Protein AF-A0ABD6B424-F1 (afdb_monomer)

Nearest PDB structures (foldseek):
  8xsx-assembly1_SZ  TM=6.234E-01  e=1.475E+00  Homo sapiens
  4v6i-assembly1_AV  TM=5.400E-01  e=9.688E-01  Saccharomyces cerevisiae
  7o81-assembly1_Ay  TM=6.589E-01  e=2.773E+00  Oryctolagus cuniculus
  7pwf-assembly1_Z  TM=6.747E-01  e=5.590E+00  Giardia lamblia ATCC 50803

Organism: NCBI:txid1220023

Solvent-accessible surface area (backbone atoms only — not comparable to full-atom values): 3757 Å² total; per-residue (Å²): 128,81,91,43,73,64,59,54,50,54,50,57,70,72,46,60,60,69,36,32,37,62,62,42,32,76,76,71,36,65,76,75,55,16,49,54,49,51,49,47,41,40,73,36,95,86,41,62,33,37,72,79,38,78,87,68,50,28,32,33,53,58,82,130

Structure (mmCIF, N/CA/C/O backbone):
data_AF-A0ABD6B424-F1
#
_entry.id   AF-A0ABD6B424-F1
#
loop_
_atom_site.group_PDB
_atom_site.id
_atom_site.type_symbol
_atom_site.label_atom_id
_atom_site.label_alt_id
_atom_site.label_comp_id
_atom_site.label_asym_id
_atom_site.label_entity_id
_atom_site.label_seq_id
_atom_site.pdbx_PDB_ins_code
_atom_site.Cartn_x
_atom_site.Cartn_y
_atom_site.Cartn_z
_atom_site.occupancy
_atom_site.B_iso_or_equiv
_atom_site.auth_seq_id
_atom_site.auth_comp_id
_atom_site.auth_asym_id
_atom_site.auth_atom_id
_atom_site.pdbx_PDB_model_num
ATOM 1 N N . MET A 1 1 ? 2.927 -3.062 -16.427 1.00 55.44 1 MET A N 1
ATOM 2 C CA . MET A 1 1 ? 2.155 -1.803 -16.309 1.00 55.44 1 MET A CA 1
ATOM 3 C C . MET A 1 1 ? 0.811 -2.261 -15.773 1.00 55.44 1 MET A C 1
ATOM 5 O O . MET A 1 1 ? 0.428 -3.338 -16.189 1.00 55.44 1 MET A O 1
ATOM 9 N N . PHE A 1 2 ? 0.177 -1.588 -14.808 1.00 63.44 2 PHE A N 1
ATOM 10 C CA . PHE A 1 2 ? -1.219 -1.946 -14.528 1.00 63.44 2 PHE A CA 1
ATOM 11 C C . PHE A 1 2 ? -2.012 -1.463 -15.735 1.00 63.44 2 PHE A C 1
ATOM 13 O O . PHE A 1 2 ? -1.943 -0.276 -16.063 1.00 63.44 2 PHE A O 1
ATOM 20 N N . ASP A 1 3 ? -2.648 -2.391 -16.429 1.00 65.94 3 ASP A N 1
ATOM 21 C CA . ASP A 1 3 ? -3.532 -2.143 -17.557 1.00 65.94 3 ASP A CA 1
ATOM 22 C C . ASP A 1 3 ? -4.861 -1.551 -17.071 1.00 65.94 3 ASP A C 1
ATOM 24 O O . ASP A 1 3 ? -5.595 -0.940 -17.849 1.00 65.94 3 ASP A O 1
ATOM 28 N N . SER A 1 4 ? -5.177 -1.664 -15.774 1.00 78.69 4 SER A N 1
ATOM 29 C CA . SER A 1 4 ? -6.376 -1.063 -15.192 1.00 78.69 4 SER A CA 1
ATOM 30 C C . SER A 1 4 ? -6.277 -0.744 -13.700 1.00 78.69 4 SER A C 1
ATOM 32 O O . SER A 1 4 ? -5.504 -1.327 -12.947 1.00 78.69 4 SER A O 1
ATOM 34 N N . PHE A 1 5 ? -7.145 0.169 -13.253 1.00 82.12 5 PHE A N 1
ATOM 35 C CA . PHE A 1 5 ? -7.355 0.451 -11.828 1.00 82.12 5 PHE A CA 1
ATOM 36 C C . PHE A 1 5 ? -7.868 -0.784 -11.062 1.00 82.12 5 PHE A C 1
ATOM 38 O O . PHE A 1 5 ? -7.575 -0.934 -9.882 1.00 82.12 5 PHE A O 1
ATOM 45 N N . GLY A 1 6 ? -8.583 -1.690 -11.741 1.00 85.44 6 GLY A N 1
ATOM 46 C CA . GLY A 1 6 ? -9.017 -2.971 -11.174 1.00 85.44 6 GLY A CA 1
ATOM 47 C C . GLY A 1 6 ? -7.849 -3.819 -10.667 1.00 85.44 6 GLY A C 1
ATOM 48 O O . GLY A 1 6 ? -7.875 -4.241 -9.520 1.00 85.44 6 GLY A O 1
ATOM 49 N N . GLU A 1 7 ? -6.769 -3.937 -11.445 1.00 87.62 7 GLU A N 1
ATOM 50 C CA . GLU A 1 7 ? -5.585 -4.704 -11.032 1.00 87.62 7 GLU A CA 1
ATOM 51 C C . GLU A 1 7 ? -4.874 -4.084 -9.819 1.00 87.62 7 GLU A C 1
ATOM 53 O O . GLU A 1 7 ? -4.240 -4.788 -9.037 1.00 87.62 7 GLU A O 1
ATOM 58 N N . LEU A 1 8 ? -4.975 -2.760 -9.634 1.00 88.19 8 LEU A N 1
ATOM 59 C CA . LEU A 1 8 ? -4.476 -2.092 -8.428 1.00 88.19 8 LEU A CA 1
ATOM 60 C C . LEU A 1 8 ? -5.332 -2.419 -7.199 1.00 88.19 8 LEU A C 1
ATOM 62 O O . LEU A 1 8 ? -4.773 -2.595 -6.118 1.00 88.19 8 LEU A O 1
ATOM 66 N N . CYS A 1 9 ? -6.657 -2.508 -7.353 1.00 89.12 9 CYS A N 1
ATOM 67 C CA . CYS A 1 9 ? -7.551 -2.978 -6.293 1.00 89.12 9 CYS A CA 1
ATOM 68 C C . CYS A 1 9 ? -7.276 -4.440 -5.940 1.00 89.12 9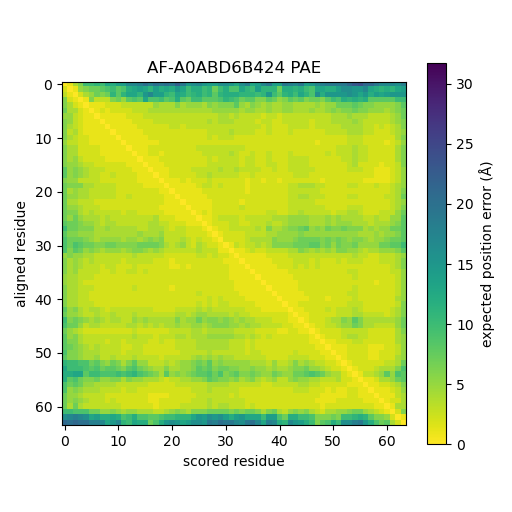 CYS A C 1
ATOM 70 O O . CYS A 1 9 ? -7.046 -4.724 -4.772 1.00 89.12 9 CYS A O 1
ATOM 72 N N . GLU A 1 10 ? -7.181 -5.328 -6.929 1.00 90.94 10 GLU A N 1
ATOM 73 C CA . GLU A 1 10 ? -6.884 -6.748 -6.703 1.00 90.94 10 GLU A CA 1
ATOM 74 C C . GLU A 1 10 ? -5.520 -6.943 -6.030 1.00 90.94 10 GLU A C 1
ATOM 76 O O . GLU A 1 10 ? -5.384 -7.730 -5.091 1.00 90.94 10 GLU A O 1
ATOM 81 N N . LEU A 1 11 ? -4.510 -6.174 -6.455 1.00 91.62 11 LEU A N 1
ATOM 82 C CA . LEU A 1 11 ? -3.219 -6.139 -5.778 1.00 91.62 11 LEU A CA 1
ATOM 83 C C . LEU A 1 11 ? -3.383 -5.711 -4.320 1.00 91.62 11 LEU A C 1
ATOM 85 O O . LEU A 1 11 ? -2.886 -6.393 -3.429 1.00 91.62 11 LEU A O 1
ATOM 89 N N . PHE A 1 12 ? -4.065 -4.593 -4.069 1.00 92.12 12 PHE A N 1
ATOM 90 C CA . PHE A 1 12 ? -4.279 -4.101 -2.713 1.00 92.12 12 PHE A CA 1
ATOM 91 C C . PHE A 1 12 ? -4.994 -5.135 -1.843 1.00 92.12 12 PHE A C 1
A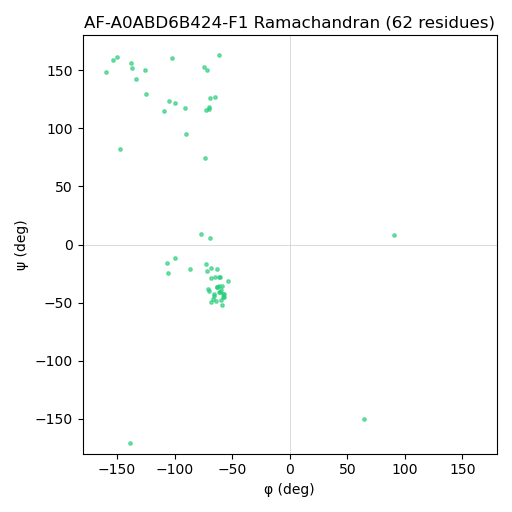TOM 93 O O . PHE A 1 12 ? -4.551 -5.393 -0.728 1.00 92.12 12 PHE A O 1
ATOM 100 N N . GLU A 1 13 ? -6.044 -5.777 -2.348 1.00 91.44 13 GLU A N 1
ATOM 101 C CA . GLU A 1 13 ? -6.783 -6.828 -1.647 1.00 91.44 13 GLU A CA 1
ATOM 102 C C . GLU A 1 13 ? -5.892 -8.033 -1.323 1.00 91.44 13 GLU A C 1
ATOM 104 O O . GLU A 1 13 ? -5.920 -8.517 -0.193 1.00 91.44 13 GLU A O 1
ATOM 109 N N . SER A 1 14 ? -5.022 -8.441 -2.252 1.00 92.44 14 SER A N 1
ATOM 110 C CA . SER A 1 14 ? -4.072 -9.541 -2.050 1.00 92.44 14 SER A CA 1
ATOM 111 C C . SER A 1 14 ? -2.958 -9.236 -1.040 1.00 92.44 14 SER A C 1
ATOM 113 O O . SER A 1 14 ? -2.311 -10.171 -0.560 1.00 92.44 14 SER A O 1
ATOM 115 N N . LEU A 1 15 ? -2.673 -7.965 -0.741 1.00 93.12 15 LEU A N 1
ATOM 116 C CA . LEU A 1 15 ? -1.601 -7.603 0.187 1.00 93.12 15 LEU A CA 1
ATOM 117 C C . LEU A 1 15 ? -1.971 -7.934 1.646 1.00 93.12 15 LEU A C 1
ATOM 119 O O . LEU A 1 15 ? -3.143 -7.876 2.026 1.00 93.12 15 LEU A O 1
ATOM 123 N N . PRO A 1 16 ? -0.982 -8.237 2.502 1.00 92.56 16 PRO A N 1
ATOM 124 C CA . PRO A 1 16 ? -1.209 -8.380 3.938 1.00 92.56 16 PRO A CA 1
ATOM 125 C C . PRO A 1 16 ? -1.723 -7.074 4.582 1.00 92.56 16 PRO A C 1
ATOM 127 O O . PRO A 1 16 ? -1.599 -6.004 3.981 1.00 92.56 16 PRO A O 1
ATOM 130 N N . PRO A 1 17 ? -2.292 -7.137 5.804 1.00 93.06 17 PRO A N 1
ATOM 131 C CA . PRO A 1 17 ? -2.768 -5.954 6.525 1.00 93.06 17 PRO A CA 1
ATOM 132 C C . PRO A 1 17 ? -1.648 -4.941 6.786 1.00 93.06 17 PRO A C 1
ATOM 134 O O . PRO A 1 17 ? -1.855 -3.752 6.592 1.00 93.06 17 PRO A O 1
ATOM 137 N N . GLU A 1 18 ? -0.438 -5.391 7.121 1.00 94.12 18 GLU A N 1
ATOM 138 C CA . GLU A 1 18 ? 0.772 -4.564 7.064 1.00 94.12 18 GLU A CA 1
ATOM 139 C C . GLU A 1 18 ? 1.587 -4.976 5.839 1.00 94.12 18 GLU A C 1
ATOM 141 O O . GLU A 1 18 ? 1.966 -6.140 5.707 1.00 94.12 18 GLU A O 1
ATOM 146 N N . PHE A 1 19 ? 1.886 -4.031 4.950 1.00 94.88 19 PHE A N 1
ATOM 147 C CA . PHE A 1 19 ? 2.642 -4.296 3.734 1.00 94.88 19 PHE A CA 1
ATOM 148 C C . PHE A 1 19 ? 3.680 -3.212 3.453 1.00 94.88 19 PHE A C 1
ATOM 150 O O . PHE A 1 19 ? 3.587 -2.063 3.876 1.00 94.88 19 PHE A O 1
ATOM 157 N N . GLY A 1 2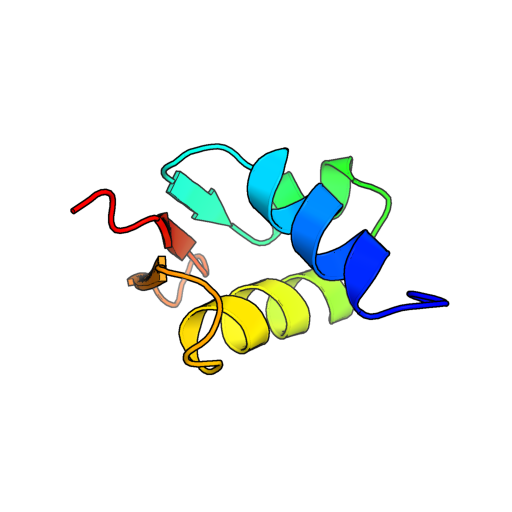0 ? 4.708 -3.586 2.702 1.00 93.94 20 GLY A N 1
ATOM 158 C CA . GLY A 1 20 ? 5.767 -2.678 2.290 1.00 93.94 20 GLY A CA 1
ATOM 159 C C . GLY A 1 20 ? 6.170 -2.906 0.845 1.00 93.94 20 GLY A C 1
ATOM 160 O O . GLY A 1 20 ? 5.552 -3.669 0.101 1.00 93.94 20 GLY A O 1
ATOM 161 N N . ALA A 1 21 ? 7.258 -2.249 0.460 1.00 93.06 21 ALA A N 1
ATOM 162 C CA . ALA A 1 21 ? 7.851 -2.372 -0.867 1.00 93.06 21 ALA A CA 1
ATOM 163 C C . ALA A 1 21 ? 8.140 -3.832 -1.269 1.00 93.06 21 ALA A C 1
ATOM 165 O O . ALA A 1 21 ? 8.080 -4.163 -2.449 1.00 93.06 21 ALA A O 1
ATOM 166 N N . GLU A 1 22 ? 8.460 -4.687 -0.298 1.00 92.00 22 GLU A N 1
ATOM 167 C CA . GLU A 1 22 ? 8.761 -6.108 -0.495 1.00 92.00 22 GLU A CA 1
ATOM 168 C C . GLU A 1 22 ? 7.521 -6.899 -0.919 1.00 92.00 22 GLU A C 1
ATOM 170 O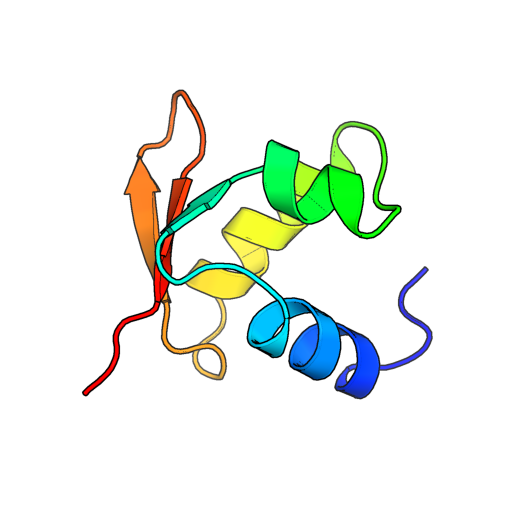 O . GLU A 1 22 ? 7.552 -7.523 -1.971 1.00 92.00 22 GLU A O 1
ATOM 175 N N . ALA A 1 23 ? 6.402 -6.749 -0.202 1.00 92.81 23 ALA A N 1
ATOM 176 C CA . ALA A 1 23 ? 5.141 -7.424 -0.523 1.00 92.81 23 ALA A CA 1
ATOM 177 C C . ALA A 1 23 ? 4.595 -7.033 -1.910 1.00 92.81 23 ALA A C 1
ATOM 179 O O . ALA A 1 23 ? 4.073 -7.863 -2.648 1.00 92.81 23 ALA A O 1
ATOM 180 N N . VAL A 1 24 ? 4.773 -5.769 -2.308 1.00 91.38 24 VAL A N 1
ATOM 181 C CA . VAL A 1 24 ? 4.455 -5.309 -3.672 1.00 91.38 24 VAL A CA 1
ATOM 182 C C . VAL A 1 24 ? 5.416 -5.912 -4.710 1.00 91.38 24 VAL A C 1
ATOM 184 O O . VAL A 1 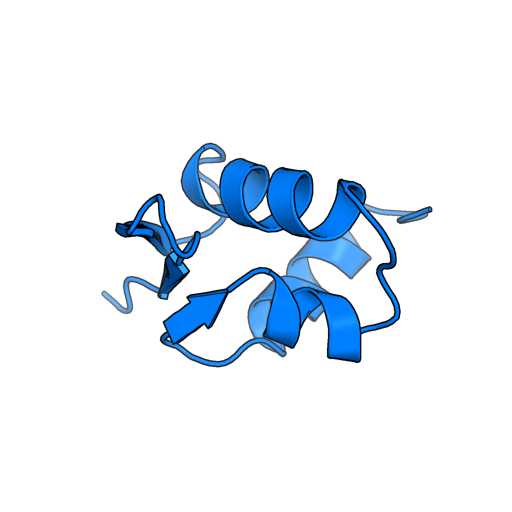24 ? 5.051 -6.106 -5.869 1.00 91.38 24 VAL A O 1
ATOM 187 N N . GLY A 1 25 ? 6.646 -6.221 -4.299 1.00 89.88 25 GLY A N 1
ATOM 188 C CA . GLY A 1 25 ? 7.638 -6.926 -5.105 1.00 89.88 25 GLY A CA 1
ATOM 189 C C . GLY A 1 25 ? 7.253 -8.365 -5.429 1.00 89.88 25 GLY A C 1
ATOM 190 O O . GLY A 1 25 ? 7.397 -8.773 -6.582 1.00 89.88 25 GLY A O 1
ATOM 191 N N . ASP A 1 26 ? 6.718 -9.097 -4.452 1.00 88.81 26 ASP A N 1
ATOM 192 C CA . ASP A 1 26 ? 6.214 -10.466 -4.632 1.00 88.81 26 ASP A CA 1
ATOM 193 C C . ASP A 1 26 ? 5.064 -10.546 -5.647 1.00 88.81 26 ASP A C 1
ATOM 195 O O . ASP A 1 26 ? 4.938 -11.532 -6.370 1.00 88.81 26 ASP A O 1
ATOM 199 N N . ALA A 1 27 ? 4.291 -9.469 -5.804 1.00 85.75 27 ALA A N 1
ATOM 200 C CA . ALA A 1 27 ? 3.255 -9.356 -6.832 1.00 85.75 27 ALA A CA 1
ATOM 201 C C . ALA A 1 27 ? 3.794 -9.065 -8.252 1.00 85.75 27 ALA A C 1
ATOM 203 O O . ALA A 1 27 ? 3.031 -8.749 -9.165 1.00 85.75 27 ALA A O 1
ATOM 204 N N . GLY A 1 28 ? 5.113 -9.131 -8.460 1.00 85.62 28 GLY A N 1
ATOM 205 C CA . GLY A 1 28 ? 5.748 -8.948 -9.767 1.00 85.62 28 GLY A CA 1
ATOM 206 C C . GLY A 1 28 ? 6.140 -7.505 -10.097 1.00 85.62 28 GLY A C 1
ATOM 207 O O . GLY A 1 28 ? 6.567 -7.228 -11.222 1.00 85.62 28 GLY A O 1
ATOM 208 N N . ILE A 1 29 ? 6.048 -6.568 -9.144 1.00 88.00 29 ILE A N 1
ATOM 209 C CA . ILE A 1 29 ? 6.491 -5.185 -9.353 1.00 88.00 29 ILE A CA 1
ATOM 210 C C . ILE A 1 29 ? 7.948 -4.999 -8.936 1.00 88.00 29 ILE A C 1
ATOM 212 O O . ILE A 1 29 ? 8.317 -5.058 -7.767 1.00 88.00 29 ILE A O 1
ATOM 216 N N . THR A 1 30 ? 8.799 -4.642 -9.889 1.00 86.50 30 THR A N 1
ATOM 217 C CA . THR A 1 30 ? 10.241 -4.547 -9.650 1.00 86.50 30 THR A CA 1
ATOM 218 C C . THR A 1 30 ? 10.748 -3.110 -9.475 1.00 86.50 30 THR A C 1
ATOM 220 O O . THR A 1 30 ? 10.112 -2.121 -9.857 1.00 86.50 30 THR A O 1
ATOM 223 N N . GLY A 1 31 ? 11.937 -2.995 -8.872 1.00 88.19 31 GLY A N 1
ATOM 224 C CA . GLY A 1 31 ? 12.699 -1.747 -8.769 1.00 88.19 31 GLY A CA 1
ATOM 225 C C . GLY A 1 31 ? 12.027 -0.654 -7.933 1.00 88.19 31 GLY A C 1
ATOM 226 O O . GLY A 1 31 ? 11.291 -0.923 -6.986 1.00 88.19 31 GLY A O 1
ATOM 227 N N . SER A 1 32 ? 12.287 0.610 -8.276 1.00 87.75 32 SER A N 1
ATOM 228 C CA . SER A 1 32 ? 11.769 1.778 -7.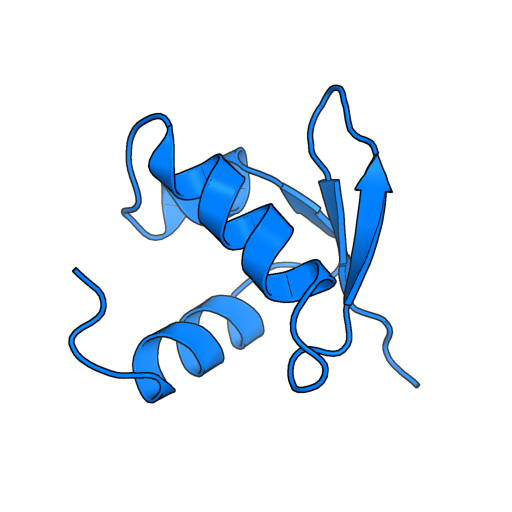544 1.00 87.75 32 SER A CA 1
ATOM 229 C C . SER A 1 32 ? 10.241 1.886 -7.561 1.00 87.75 32 SER A C 1
ATOM 231 O O . SER A 1 32 ? 9.663 2.514 -6.677 1.00 87.75 32 SER A O 1
ATOM 233 N N . ARG A 1 33 ? 9.572 1.241 -8.527 1.00 89.25 33 ARG A N 1
ATOM 234 C CA . ARG A 1 33 ? 8.119 1.327 -8.717 1.00 89.25 33 ARG A CA 1
ATOM 235 C C . ARG A 1 33 ? 7.331 0.777 -7.533 1.00 89.25 33 ARG A C 1
ATOM 237 O O . ARG A 1 33 ? 6.316 1.361 -7.176 1.00 89.25 33 ARG A O 1
ATOM 244 N N . ARG A 1 34 ? 7.813 -0.288 -6.887 1.00 92.50 34 ARG A N 1
ATOM 245 C CA . ARG A 1 34 ? 7.144 -0.879 -5.718 1.00 92.50 34 ARG A CA 1
ATOM 246 C C . ARG A 1 34 ? 6.978 0.124 -4.568 1.00 92.50 34 ARG A C 1
ATOM 248 O O . ARG A 1 34 ? 5.938 0.157 -3.930 1.00 92.50 34 ARG A O 1
ATOM 255 N N . HIS A 1 35 ? 7.951 1.018 -4.376 1.00 92.69 35 HIS A N 1
ATOM 256 C CA . HIS A 1 35 ? 7.871 2.075 -3.362 1.00 92.69 35 HIS A CA 1
ATOM 257 C C . HIS A 1 35 ? 6.837 3.142 -3.734 1.00 92.69 35 HIS A C 1
ATOM 259 O O . HIS A 1 35 ? 6.091 3.605 -2.877 1.00 92.69 35 HIS A O 1
ATOM 265 N N . LEU A 1 36 ? 6.766 3.509 -5.018 1.00 91.62 36 LEU A N 1
ATOM 266 C CA . LEU A 1 36 ? 5.763 4.457 -5.506 1.00 91.62 36 LEU A CA 1
ATOM 267 C C . LEU A 1 36 ? 4.343 3.914 -5.335 1.00 91.62 36 LEU A C 1
ATOM 269 O O . LEU A 1 36 ? 3.454 4.680 -4.999 1.00 91.62 36 LEU A O 1
ATOM 273 N N . ILE A 1 37 ? 4.139 2.609 -5.522 1.00 92.06 37 ILE A N 1
ATOM 274 C CA . ILE A 1 37 ? 2.833 1.970 -5.323 1.00 92.06 37 ILE A CA 1
ATOM 275 C C . ILE A 1 37 ? 2.414 2.002 -3.854 1.00 92.06 37 ILE A C 1
ATOM 277 O O . ILE A 1 37 ? 1.293 2.401 -3.566 1.00 92.06 37 ILE A O 1
ATOM 281 N N . VAL A 1 38 ? 3.306 1.636 -2.926 1.00 93.31 38 VAL A N 1
ATOM 282 C CA . VAL A 1 38 ? 2.994 1.691 -1.484 1.00 93.31 38 VAL A CA 1
ATOM 283 C C . VAL A 1 38 ? 2.575 3.103 -1.078 1.00 93.31 38 VAL A C 1
ATOM 285 O O . VAL A 1 38 ? 1.590 3.280 -0.367 1.00 93.31 38 VAL A O 1
ATOM 288 N N . ARG A 1 39 ? 3.290 4.115 -1.579 1.00 92.19 39 ARG A N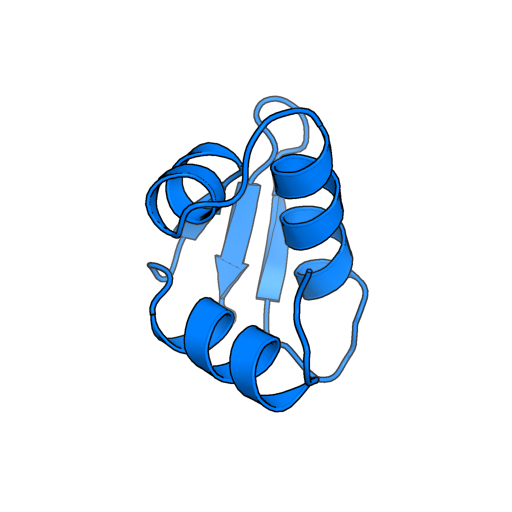 1
ATOM 289 C CA . ARG A 1 39 ? 2.946 5.516 -1.335 1.00 92.19 39 ARG A CA 1
ATOM 290 C C . ARG A 1 39 ? 1.614 5.901 -1.982 1.00 92.19 39 ARG A C 1
ATOM 292 O O . ARG A 1 39 ? 0.787 6.513 -1.323 1.00 92.19 39 ARG A O 1
ATOM 299 N N . HIS A 1 40 ? 1.388 5.482 -3.227 1.00 92.69 40 HIS A N 1
ATOM 300 C CA . HIS A 1 40 ? 0.147 5.743 -3.948 1.00 92.69 40 HIS A CA 1
ATOM 301 C C . HIS A 1 40 ? -1.076 5.190 -3.217 1.00 92.69 40 HIS A C 1
ATOM 303 O O . HIS A 1 40 ? -2.076 5.891 -3.125 1.00 92.69 40 HIS A O 1
ATOM 309 N N . PHE A 1 41 ? -0.994 3.975 -2.668 1.00 92.50 41 PHE A N 1
ATOM 310 C CA . PHE A 1 41 ? -2.086 3.416 -1.876 1.00 92.50 41 PHE A CA 1
ATOM 311 C C . PHE A 1 41 ? -2.404 4.294 -0.663 1.00 92.50 41 PHE A C 1
ATOM 313 O O . PHE A 1 41 ? -3.554 4.667 -0.479 1.00 92.50 41 PHE A O 1
ATOM 320 N N . ALA A 1 42 ? -1.394 4.706 0.103 1.00 92.00 42 ALA A N 1
ATOM 321 C CA . ALA A 1 42 ? -1.609 5.537 1.286 1.00 92.00 42 ALA A CA 1
ATOM 322 C C . ALA A 1 42 ? -2.015 6.995 0.979 1.00 92.00 42 ALA A C 1
ATOM 324 O O . ALA A 1 42 ? -2.580 7.671 1.834 1.00 92.00 42 ALA A O 1
ATOM 325 N N . GLU A 1 43 ? -1.700 7.511 -0.212 1.00 91.06 43 GLU A N 1
ATOM 326 C CA . GLU A 1 43 ? -2.075 8.865 -0.646 1.00 91.06 43 GLU A CA 1
ATOM 327 C C . GLU A 1 43 ? -3.472 8.913 -1.288 1.00 91.06 43 GLU A C 1
ATOM 329 O O . GLU A 1 43 ? -4.073 9.986 -1.374 1.00 91.06 43 GLU A O 1
ATOM 334 N N . HIS A 1 44 ? -3.993 7.781 -1.766 1.00 91.12 44 HIS A N 1
ATOM 335 C CA . HIS A 1 44 ? -5.219 7.744 -2.551 1.00 91.12 44 HIS A CA 1
ATOM 336 C C . HIS A 1 44 ? -6.426 7.336 -1.683 1.00 91.12 44 HIS A C 1
ATOM 338 O O . HIS A 1 44 ? -6.475 6.210 -1.196 1.00 91.12 44 HIS A O 1
ATOM 344 N N . PRO A 1 45 ? -7.487 8.163 -1.588 1.00 86.94 45 PRO A N 1
ATOM 345 C CA . PRO A 1 45 ? -8.601 7.993 -0.637 1.00 86.94 45 PRO A CA 1
ATOM 346 C C . PRO A 1 45 ? -9.524 6.794 -0.908 1.00 86.94 45 PRO A C 1
ATOM 348 O O . PRO A 1 45 ? -10.569 6.662 -0.289 1.00 86.94 45 PRO A O 1
ATOM 351 N N . ARG A 1 46 ? -9.187 5.960 -1.892 1.00 87.44 46 ARG A N 1
ATOM 352 C CA . ARG A 1 46 ? -9.949 4.759 -2.257 1.00 87.44 46 ARG A CA 1
ATOM 353 C C . ARG A 1 46 ? -9.340 3.487 -1.667 1.00 87.44 46 ARG A C 1
ATOM 355 O O . ARG A 1 46 ? -9.956 2.434 -1.757 1.00 87.44 46 ARG A O 1
ATOM 362 N N . PHE A 1 47 ? -8.125 3.581 -1.140 1.00 91.19 47 PHE A N 1
ATOM 363 C CA . PHE A 1 47 ? -7.475 2.486 -0.449 1.00 91.19 47 PHE A CA 1
ATOM 364 C C . PHE A 1 47 ? -7.429 2.851 1.021 1.00 91.19 47 PHE A C 1
ATOM 366 O O . PHE A 1 47 ? -6.763 3.812 1.406 1.00 91.19 47 PHE A O 1
ATOM 373 N N . ASP A 1 48 ? -8.134 2.074 1.827 1.00 92.00 48 ASP A N 1
ATOM 374 C CA . ASP A 1 48 ? -8.175 2.230 3.272 1.00 92.00 48 ASP A CA 1
ATOM 375 C C . ASP A 1 48 ? -6.854 1.742 3.865 1.00 92.00 48 ASP A C 1
ATOM 377 O O . ASP A 1 48 ? -6.733 0.646 4.404 1.00 92.00 48 ASP A O 1
ATOM 381 N N . CYS A 1 49 ? -5.802 2.541 3.699 1.00 93.56 49 CYS A N 1
ATOM 382 C CA . CYS A 1 49 ? -4.500 2.306 4.297 1.00 93.56 49 CYS A CA 1
ATOM 383 C C . CYS A 1 49 ? -3.756 3.614 4.570 1.00 93.56 49 CYS A C 1
ATOM 385 O O . CYS A 1 49 ? -4.049 4.665 4.004 1.00 93.56 49 CYS A O 1
ATOM 387 N N . ARG A 1 50 ? -2.756 3.543 5.446 1.00 93.25 50 ARG A N 1
ATOM 388 C CA . ARG A 1 50 ? -1.923 4.683 5.842 1.00 93.25 50 ARG A CA 1
ATOM 389 C C . ARG A 1 50 ? -0.460 4.283 5.913 1.00 93.25 50 ARG A C 1
ATOM 391 O O . ARG A 1 50 ? -0.150 3.136 6.223 1.00 93.25 50 ARG A O 1
ATOM 398 N N . LEU A 1 51 ? 0.447 5.232 5.686 1.00 93.88 51 LEU A N 1
ATOM 399 C CA . LEU A 1 51 ? 1.870 5.003 5.938 1.00 93.88 51 LEU A CA 1
ATOM 400 C C . LEU A 1 51 ? 2.121 4.901 7.446 1.00 93.88 51 LEU A C 1
ATOM 402 O O . LEU A 1 51 ? 1.776 5.808 8.200 1.00 93.88 51 LEU A O 1
ATOM 406 N N . THR A 1 52 ? 2.754 3.811 7.869 1.00 93.50 52 THR A N 1
ATOM 407 C CA . THR A 1 52 ? 3.179 3.581 9.260 1.00 93.50 52 THR A CA 1
ATOM 408 C C . THR A 1 52 ? 4.687 3.721 9.436 1.00 93.50 52 THR A C 1
ATOM 410 O O . THR A 1 52 ? 5.1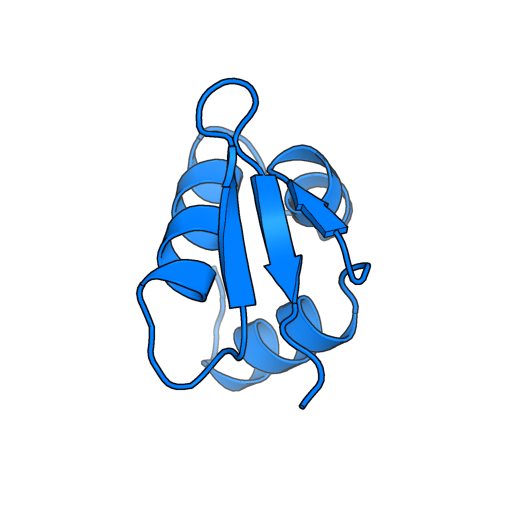69 3.900 10.553 1.00 93.50 52 THR A O 1
ATOM 413 N N . GLY A 1 53 ? 5.449 3.702 8.338 1.00 89.44 53 GLY A N 1
ATOM 414 C CA . GLY A 1 53 ? 6.891 3.913 8.358 1.00 89.44 53 GLY A CA 1
ATOM 415 C C . GLY A 1 53 ? 7.436 4.341 7.001 1.00 89.44 53 GLY A C 1
ATOM 416 O O . GLY A 1 53 ? 6.915 3.960 5.958 1.00 89.44 53 GLY A O 1
ATOM 417 N N . GLU A 1 54 ? 8.501 5.141 7.008 1.00 86.19 54 GLU A N 1
ATOM 418 C CA . GLU A 1 54 ? 9.125 5.661 5.781 1.00 86.19 54 GLU A CA 1
ATOM 419 C C . GLU A 1 54 ? 10.459 4.972 5.450 1.00 86.19 54 GLU A C 1
ATOM 421 O O . GLU A 1 54 ? 10.890 4.955 4.296 1.00 86.19 54 GLU A O 1
ATOM 426 N N . ARG A 1 55 ? 11.150 4.411 6.455 1.00 87.38 55 ARG A N 1
ATOM 427 C CA . ARG A 1 55 ? 12.493 3.810 6.332 1.00 87.38 55 ARG A CA 1
ATOM 428 C C . ARG A 1 55 ? 12.641 2.633 7.316 1.00 87.38 55 ARG A C 1
ATOM 430 O O . ARG A 1 55 ? 13.202 2.828 8.393 1.00 87.38 55 ARG A O 1
ATOM 437 N N . PRO A 1 56 ? 12.164 1.422 6.977 1.00 86.56 56 PRO A N 1
ATOM 438 C CA . PRO A 1 56 ? 11.620 1.003 5.680 1.00 86.56 56 PRO A CA 1
ATOM 439 C C . PRO A 1 56 ? 10.211 1.548 5.397 1.00 86.56 56 PRO A C 1
ATOM 441 O O . PRO A 1 56 ? 9.451 1.817 6.325 1.00 86.56 56 PRO A O 1
ATOM 444 N N . LEU A 1 57 ? 9.872 1.701 4.110 1.00 90.75 57 LEU A N 1
ATOM 445 C CA . LEU A 1 57 ? 8.549 2.161 3.680 1.00 90.75 57 LEU A CA 1
ATOM 446 C C . LEU A 1 57 ? 7.498 1.078 3.959 1.00 90.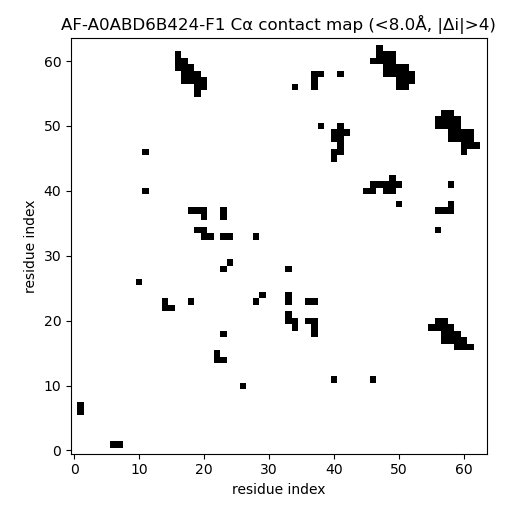75 57 LEU A C 1
ATOM 448 O O . LEU A 1 57 ? 7.556 -0.004 3.364 1.00 90.75 57 LEU A O 1
ATOM 452 N N . ARG A 1 58 ? 6.548 1.394 4.839 1.00 94.19 58 ARG A N 1
ATOM 453 C CA . ARG A 1 58 ? 5.459 0.521 5.276 1.00 94.19 58 ARG A CA 1
ATOM 454 C C . ARG A 1 58 ? 4.126 1.248 5.263 1.00 94.19 58 ARG A C 1
ATOM 456 O O . ARG A 1 58 ? 4.046 2.423 5.627 1.00 94.19 58 ARG A O 1
ATOM 463 N N . ALA A 1 59 ? 3.101 0.509 4.880 1.00 95.00 59 ALA A N 1
ATOM 464 C CA . ALA A 1 59 ? 1.712 0.894 4.963 1.00 95.00 59 ALA A CA 1
ATOM 465 C C . ALA A 1 59 ? 0.923 -0.172 5.728 1.00 95.00 59 ALA A C 1
ATOM 467 O O . ALA A 1 59 ? 1.259 -1.355 5.711 1.00 95.00 59 ALA A O 1
ATOM 468 N N . GLU A 1 60 ? -0.129 0.269 6.395 1.00 95.19 60 GLU A N 1
ATOM 469 C CA . GLU A 1 60 ? -1.063 -0.573 7.132 1.00 95.19 60 GLU A CA 1
ATOM 470 C C . GLU A 1 60 ? -2.469 -0.301 6.610 1.00 95.19 60 GLU A C 1
ATOM 472 O O . GLU A 1 60 ? -2.866 0.864 6.502 1.00 95.19 60 GLU A O 1
ATOM 477 N N . LYS A 1 61 ? -3.199 -1.364 6.269 1.00 94.81 61 LYS A N 1
ATOM 478 C CA . LYS A 1 61 ? -4.625 -1.316 5.958 1.00 94.81 61 LYS A CA 1
ATOM 479 C C . LYS A 1 61 ? -5.380 -0.904 7.216 1.00 94.81 61 LYS A C 1
ATOM 481 O O . LYS A 1 61 ? -5.197 -1.502 8.273 1.00 94.81 61 LYS A O 1
ATOM 486 N N . VAL A 1 62 ? -6.206 0.124 7.100 1.00 88.12 62 VAL A N 1
ATOM 487 C CA . VAL A 1 62 ? -7.123 0.518 8.163 1.00 88.12 62 VAL A CA 1
ATOM 488 C C . VAL A 1 62 ? -8.420 -0.245 7.931 1.00 88.12 62 VAL A C 1
ATOM 490 O O . VAL A 1 62 ? -9.239 0.121 7.101 1.00 88.12 62 VAL A O 1
ATOM 493 N N . GLU A 1 63 ? -8.549 -1.383 8.604 1.00 67.56 63 GLU A N 1
ATOM 494 C CA . GLU A 1 63 ? -9.840 -2.057 8.728 1.00 67.56 63 GLU A CA 1
ATOM 495 C C . GLU A 1 63 ? -10.680 -1.211 9.704 1.00 67.56 63 GLU A C 1
ATOM 497 O O . GLU A 1 63 ? -10.256 -1.004 10.844 1.00 67.56 63 GLU A O 1
ATOM 502 N N . GLU A 1 64 ? -11.792 -0.632 9.235 1.00 56.38 64 GLU A N 1
ATOM 503 C CA . GLU A 1 64 ? -12.778 0.051 10.097 1.00 56.38 64 GLU A CA 1
ATOM 504 C C . GLU A 1 64 ? -13.477 -0.919 11.062 1.00 56.38 64 GLU A C 1
ATOM 506 O O . GLU A 1 64 ? -13.861 -2.032 10.628 1.00 56.38 64 GLU A O 1
#

Secondary structure (DSSP, 8-state):
--SSHHHHHHHHHHS-SEEEHHHHHHTT--TTHHHHHHHHHHHSTTS-EEEEEETTEEEEE---

pLDDT: mean 88.32, std 8.47, range [55.44, 95.19]

Sequence (64 aa):
MFDSFGELCELFESLPPEFGAEAVGDAGITGSRRHLIVRHFAEHPRFDCRLTGERPLRAEKVEE

InterPro domains:
  IPR055950 Protein of unknown function DUF7528 [PF24372] (1-61)

Radius of gyration: 10.63 Å; Cα contacts (8 Å, |Δi|>4): 79; chains: 1; bounding box: 26×19×28 Å

Foldseek 3Di:
DPPDPVVLVVLLVPADQKDALVSLVVVVDDDPVSRVSLVCLQVDPVFQKHFPDVVRTMIGRDDD

Mean predicted aligned error: 3.88 Å